Protein AF-A0A359BLK6-F1 (afdb_monomer)

Secondary structure (DSSP, 8-state):
---TT---EEEEEEEPP-SSEEEEEEEEEE-TTT--EEEEEEEEETTT--EEEEEEETHHHHHHHHHTGGGEEEEHHHHHHHT-SS-SS-PEEEEEEEEEETTTEEEEEEEEE-TTS-EEEEEEE-

Radius of gyration: 23.07 Å; Cα contacts (8 Å, |Δi|>4): 233; chains: 1; bounding box: 59×22×62 Å

Foldseek 3Di:
DPQLPDFDFPKKFAFAADPFWDRWIKGWGARPPPRWIKIWIWTATPPVRDIDIDIDTHPRNVVVVVVRVVRTPDMPVRCVVVVDPDDPDDQAWDDWDWDDDPDPDTKTWTWTADPRGDIDTDDIDD

Nearest PDB structures (foldseek):
  4koo-assembly2_C  TM=6.504E-01  e=2.047E+00  Arabidopsis thaliana
  6j4f-assembly1_F  TM=5.708E-01  e=2.526E+00  Arabidopsis thaliana
  7wzg-assembly1_A  TM=3.977E-01  e=7.623E+00  Streptomyces sp.

Solvent-accessible surface area (backbone atoms only — not comparable to full-atom values): 7301 Å² total; per-residue (Å²): 131,87,60,78,78,61,62,64,63,77,38,40,35,39,38,60,64,56,97,60,35,33,82,29,36,36,36,32,28,38,16,84,83,75,65,40,42,33,30,39,39,38,31,28,32,67,87,79,68,45,79,46,80,48,76,38,55,40,71,60,21,57,56,52,53,60,70,45,52,89,41,50,73,48,39,52,59,56,50,67,73,61,66,63,90,66,76,100,74,69,76,39,88,42,72,76,41,79,43,72,60,71,97,84,43,61,34,40,37,31,29,32,28,40,100,80,71,54,74,46,83,75,47,80,44,117

Mean predicted aligned error: 13.43 Å

Sequence (126 aa):
MRHCCTFDAFDIWYLKDNDSFCNRVLYIGFCPHCQKPVLELIQQNKDSHTYSFLKKIGLSANSYAKELIPEKIYARSDVFRRKFATKPFGWKYGINKEIKIGDNVSEIRQYASDFYGNKTLIKKVN

Structure (mmCIF, N/CA/C/O backbone):
data_AF-A0A359BLK6-F1
#
_entry.id   AF-A0A359BLK6-F1
#
loop_
_atom_site.group_PDB
_atom_site.id
_atom_site.type_symbol
_atom_site.label_atom_id
_atom_site.label_alt_id
_atom_site.label_comp_id
_atom_site.label_asym_id
_atom_site.label_entity_id
_atom_site.label_seq_id
_atom_site.pdbx_PDB_ins_code
_atom_site.Cartn_x
_atom_site.Cartn_y
_atom_site.Cartn_z
_atom_site.occupancy
_atom_site.B_iso_or_equiv
_atom_site.auth_seq_id
_atom_site.auth_comp_id
_atom_site.auth_asym_id
_atom_site.auth_atom_id
_atom_site.pdbx_PDB_model_num
ATOM 1 N N . MET A 1 1 ? -22.774 -6.961 17.493 1.00 49.75 1 MET A N 1
ATOM 2 C CA . MET A 1 1 ? -22.086 -8.173 16.987 1.00 49.75 1 MET A CA 1
ATOM 3 C C . MET A 1 1 ? -20.900 -7.761 16.130 1.00 49.75 1 MET A C 1
ATOM 5 O O . MET A 1 1 ? -21.053 -6.902 15.271 1.00 49.75 1 MET A O 1
ATOM 9 N N . ARG A 1 2 ? -19.714 -8.320 16.396 1.00 66.25 2 ARG A N 1
ATOM 10 C CA . ARG A 1 2 ? -18.450 -7.996 15.714 1.00 66.25 2 ARG A CA 1
ATOM 11 C C . ARG A 1 2 ? -18.361 -8.703 14.346 1.00 66.25 2 ARG A C 1
ATOM 13 O O . ARG A 1 2 ? -17.568 -9.613 14.176 1.00 66.25 2 ARG A O 1
ATOM 20 N N . HIS A 1 3 ? -19.201 -8.323 13.381 1.00 76.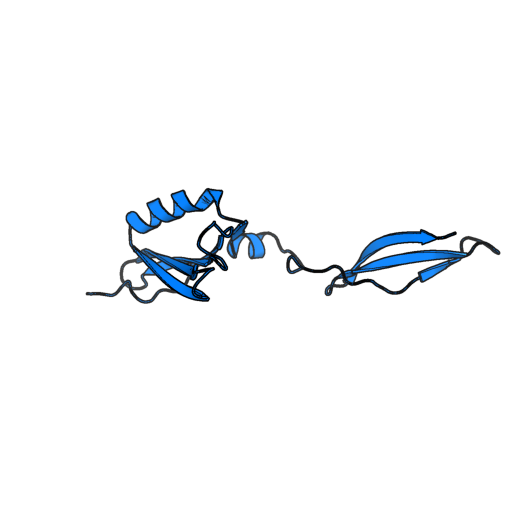25 3 HIS A N 1
ATOM 21 C CA . HIS A 1 3 ? -19.163 -8.912 12.028 1.00 76.25 3 HIS A CA 1
ATOM 22 C C . HIS A 1 3 ? -18.151 -8.216 11.092 1.00 76.25 3 HIS A C 1
ATOM 24 O O . HIS A 1 3 ? -17.767 -8.773 10.071 1.00 76.25 3 HIS A O 1
ATOM 30 N N . CYS A 1 4 ? -17.678 -7.009 11.428 1.00 78.81 4 CYS A N 1
ATOM 31 C CA . CYS A 1 4 ? -16.693 -6.254 10.633 1.00 78.81 4 CYS A CA 1
ATOM 32 C C . CYS A 1 4 ? -15.226 -6.633 10.928 1.00 78.81 4 CYS A C 1
ATOM 34 O O . CYS A 1 4 ? -14.338 -5.792 10.806 1.00 78.81 4 CYS A O 1
ATOM 36 N N . CYS A 1 5 ? -14.966 -7.856 11.391 1.00 75.50 5 CYS A N 1
ATOM 37 C CA . CYS A 1 5 ? -13.619 -8.291 11.774 1.00 75.50 5 CYS A CA 1
ATOM 38 C C . CYS A 1 5 ? -12.860 -8.937 10.616 1.00 75.50 5 CYS A C 1
ATOM 40 O O . CYS A 1 5 ? -11.652 -8.725 10.498 1.00 75.50 5 CYS A O 1
ATOM 42 N N . THR A 1 6 ? -13.589 -9.659 9.770 1.00 83.44 6 THR A N 1
ATOM 43 C CA . THR A 1 6 ? -13.081 -10.422 8.632 1.00 83.44 6 THR A CA 1
ATOM 44 C C . THR A 1 6 ? -13.684 -9.844 7.360 1.00 83.44 6 THR A C 1
ATOM 46 O O . THR A 1 6 ? -14.896 -9.625 7.288 1.00 83.44 6 THR A O 1
ATOM 49 N N . PHE A 1 7 ? -12.839 -9.548 6.380 1.00 89.00 7 PHE A N 1
ATOM 50 C CA . PHE A 1 7 ? -13.259 -9.020 5.090 1.00 89.00 7 PHE A CA 1
ATOM 51 C C . PHE A 1 7 ? -12.228 -9.385 4.026 1.00 89.00 7 PHE A C 1
ATOM 53 O O . PHE A 1 7 ? -11.036 -9.465 4.324 1.00 89.00 7 PHE A O 1
ATOM 60 N N . ASP A 1 8 ? -12.692 -9.553 2.792 1.00 88.06 8 ASP A N 1
ATOM 61 C CA . ASP A 1 8 ? -11.808 -9.654 1.640 1.00 88.06 8 ASP A CA 1
ATOM 62 C C . ASP A 1 8 ? -11.476 -8.251 1.135 1.00 88.06 8 ASP A C 1
ATOM 64 O O . ASP A 1 8 ? -12.355 -7.399 0.951 1.00 88.06 8 ASP A O 1
ATOM 68 N N . ALA A 1 9 ? -10.186 -7.994 0.930 1.00 88.56 9 ALA A N 1
ATOM 69 C CA . ALA A 1 9 ? -9.728 -6.717 0.410 1.00 88.56 9 ALA A CA 1
ATOM 70 C C . ALA A 1 9 ? -10.085 -6.599 -1.079 1.00 88.56 9 ALA A C 1
ATOM 72 O O . ALA A 1 9 ? -9.561 -7.329 -1.922 1.00 88.56 9 ALA A O 1
ATOM 73 N N . PHE A 1 10 ? -10.952 -5.640 -1.391 1.00 89.69 10 PHE A N 1
ATOM 74 C CA . PHE A 1 10 ? -11.262 -5.215 -2.753 1.00 89.69 10 PHE A CA 1
ATOM 75 C C . PHE A 1 10 ? -10.054 -4.534 -3.414 1.00 89.69 10 PHE A C 1
ATOM 77 O O . PHE A 1 10 ? -9.785 -4.758 -4.593 1.00 89.69 10 PHE A O 1
ATOM 84 N N . ASP A 1 11 ? -9.310 -3.724 -2.658 1.00 93.06 11 ASP A N 1
ATOM 85 C CA . ASP A 1 11 ? -8.091 -3.074 -3.133 1.00 93.06 11 ASP A CA 1
ATOM 86 C C . ASP A 1 11 ? -7.032 -3.022 -2.027 1.00 93.06 11 ASP A C 1
ATOM 88 O O . ASP A 1 11 ? -7.337 -3.091 -0.834 1.00 93.06 11 ASP A O 1
ATOM 92 N N . ILE A 1 12 ? -5.770 -2.924 -2.439 1.00 94.69 12 ILE A N 1
ATOM 93 C CA . ILE A 1 12 ? -4.616 -2.878 -1.539 1.00 94.69 12 ILE A CA 1
ATOM 94 C C . ILE A 1 12 ? -3.735 -1.719 -1.971 1.00 94.69 12 ILE A C 1
ATOM 96 O O . ILE A 1 12 ? -3.304 -1.674 -3.123 1.00 94.69 12 ILE A O 1
ATOM 100 N N . TRP A 1 13 ? -3.467 -0.780 -1.071 1.00 95.50 13 TRP A N 1
ATOM 101 C CA . TRP A 1 13 ? -2.584 0.351 -1.332 1.00 95.50 13 TRP A CA 1
ATOM 102 C C . TRP A 1 13 ? -1.252 0.157 -0.626 1.00 95.50 13 TRP A C 1
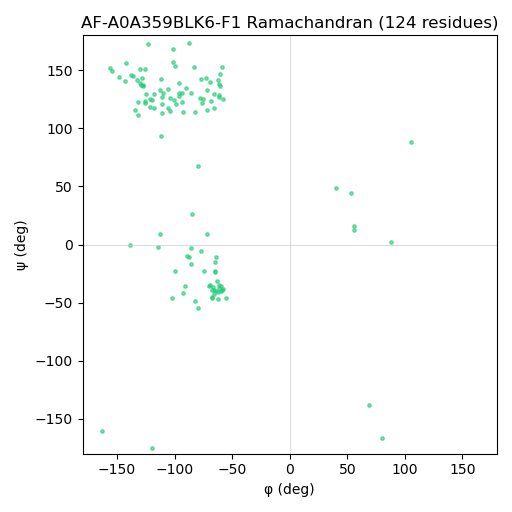ATOM 104 O O . TRP A 1 13 ? -1.199 -0.170 0.558 1.00 95.50 13 TRP A O 1
ATOM 114 N N . TYR A 1 14 ? -0.178 0.414 -1.359 1.00 93.31 14 TYR A N 1
ATOM 115 C CA . TYR A 1 14 ? 1.170 0.474 -0.821 1.00 93.31 14 TYR A CA 1
ATOM 116 C C . TYR A 1 14 ? 1.522 1.939 -0.597 1.00 93.31 14 TYR A C 1
ATOM 118 O O . TYR A 1 14 ? 1.462 2.752 -1.529 1.00 93.31 14 TYR A O 1
ATOM 126 N N . LEU A 1 15 ? 1.824 2.277 0.651 1.00 95.19 15 LEU A N 1
ATOM 127 C CA . LEU A 1 15 ? 2.047 3.648 1.093 1.00 95.19 15 LEU A CA 1
ATOM 128 C C . LEU A 1 15 ? 3.544 3.933 1.233 1.00 95.19 15 LEU A C 1
ATOM 130 O O . LEU A 1 15 ? 4.351 3.021 1.409 1.00 95.19 15 LEU A O 1
ATOM 134 N N . LYS A 1 16 ? 3.907 5.214 1.163 1.00 92.38 16 LYS A N 1
ATOM 135 C CA . LYS A 1 16 ? 5.259 5.688 1.473 1.00 92.38 16 LYS A CA 1
ATOM 136 C C . LYS A 1 16 ? 5.595 5.405 2.929 1.00 92.38 16 LYS A C 1
ATOM 138 O O . LYS A 1 16 ? 4.755 5.588 3.811 1.00 92.38 16 LYS A O 1
ATOM 143 N N . ASP A 1 17 ? 6.837 5.016 3.176 1.00 93.25 17 ASP A N 1
ATOM 144 C CA . ASP A 1 17 ? 7.382 4.981 4.527 1.00 93.25 17 ASP A CA 1
ATOM 145 C C . ASP A 1 17 ? 7.356 6.391 5.130 1.00 93.25 17 ASP A C 1
ATOM 147 O O . ASP A 1 17 ? 7.509 7.387 4.421 1.00 93.25 17 ASP A O 1
ATOM 151 N N . ASN A 1 18 ? 7.157 6.470 6.441 1.00 93.00 18 ASN A N 1
ATOM 152 C CA . ASN A 1 18 ? 7.242 7.717 7.199 1.00 93.00 18 ASN A CA 1
ATOM 153 C C . ASN A 1 18 ? 8.337 7.596 8.265 1.00 93.00 18 ASN A C 1
ATOM 155 O O . ASN A 1 18 ? 9.053 6.594 8.304 1.00 93.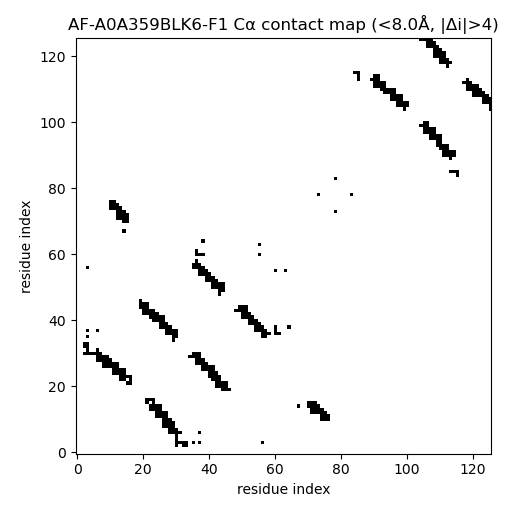00 18 ASN A O 1
ATOM 159 N N . ASP A 1 19 ? 8.496 8.603 9.117 1.00 9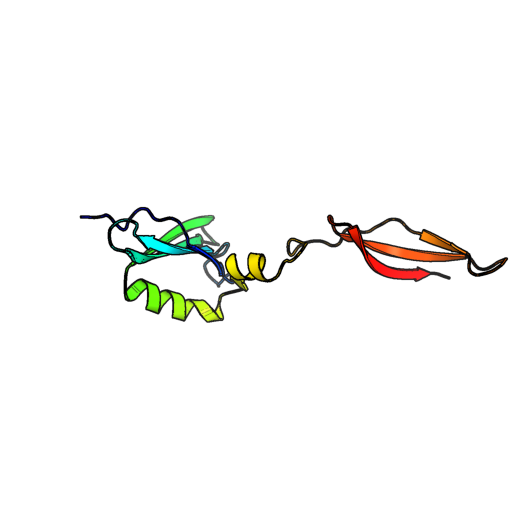3.31 19 ASP A N 1
ATOM 160 C CA . ASP A 1 19 ? 9.601 8.637 10.080 1.00 93.31 19 ASP A CA 1
ATOM 161 C C . ASP A 1 19 ? 9.594 7.437 11.037 1.00 93.31 19 ASP A C 1
ATOM 163 O O . ASP A 1 19 ? 10.649 6.886 11.332 1.00 93.31 19 ASP A O 1
ATOM 167 N N . SER A 1 20 ? 8.414 6.959 11.442 1.00 93.81 20 SER A N 1
ATOM 168 C CA . SER A 1 20 ? 8.272 5.890 12.442 1.00 93.81 20 SER A CA 1
ATOM 169 C C . SER A 1 20 ? 8.008 4.499 11.854 1.00 93.81 20 SER A C 1
ATOM 171 O O . SER A 1 20 ? 8.251 3.489 12.517 1.00 93.81 20 SER A O 1
ATOM 173 N N . PHE A 1 21 ? 7.488 4.420 10.627 1.00 95.75 21 PHE A N 1
ATOM 174 C CA . PHE A 1 21 ? 6.955 3.188 10.054 1.00 95.75 21 PHE A CA 1
ATOM 175 C C . PHE A 1 21 ? 7.453 2.919 8.633 1.00 95.75 21 PHE A C 1
ATOM 177 O O . PHE A 1 21 ? 7.550 3.821 7.797 1.00 95.75 21 PHE A O 1
ATOM 184 N N . CYS A 1 22 ? 7.706 1.642 8.351 1.00 92.75 22 CYS A N 1
ATOM 185 C CA . CYS A 1 22 ? 7.997 1.101 7.029 1.00 92.75 22 CYS A CA 1
ATOM 186 C C . CYS A 1 22 ? 7.018 -0.015 6.638 1.00 92.75 22 CYS A C 1
ATOM 188 O O . CYS A 1 22 ? 6.182 -0.442 7.443 1.00 92.75 22 CYS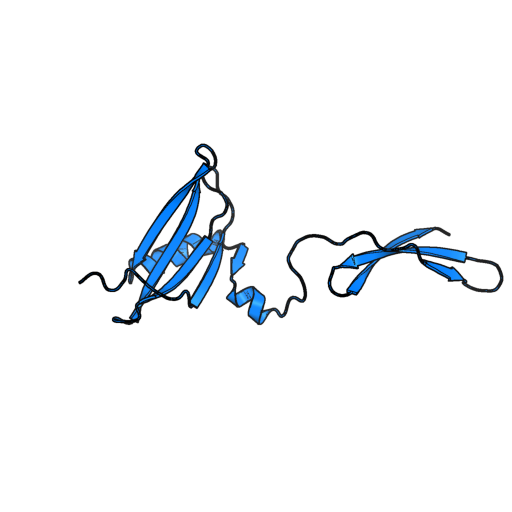 A O 1
ATOM 190 N N . ASN A 1 23 ? 7.104 -0.479 5.385 1.00 90.94 23 ASN A N 1
ATOM 191 C CA . ASN A 1 23 ? 6.291 -1.586 4.859 1.00 90.94 23 ASN A CA 1
ATOM 192 C C . ASN A 1 23 ? 4.784 -1.358 5.073 1.00 90.94 23 ASN A C 1
ATOM 194 O O . ASN A 1 23 ? 4.050 -2.240 5.520 1.00 90.94 23 ASN A O 1
ATOM 198 N N . ARG A 1 24 ? 4.333 -0.133 4.791 1.00 95.75 24 ARG A N 1
ATOM 199 C CA . ARG A 1 24 ? 2.976 0.334 5.084 1.00 95.75 24 ARG A CA 1
ATOM 200 C C . ARG A 1 24 ? 2.005 -0.123 3.995 1.00 95.75 24 ARG A C 1
ATOM 202 O O . ARG A 1 24 ? 2.090 0.317 2.847 1.00 95.75 24 ARG A O 1
ATOM 209 N N . VAL A 1 25 ? 1.069 -0.996 4.361 1.00 96.06 25 VAL A N 1
ATOM 210 C CA . VAL A 1 25 ? 0.083 -1.594 3.451 1.00 96.06 25 VAL A CA 1
ATOM 211 C C . VAL A 1 25 ? -1.325 -1.371 3.984 1.00 96.06 25 VAL A C 1
ATOM 213 O O . VAL A 1 25 ? -1.653 -1.767 5.101 1.00 96.06 25 VAL A O 1
ATOM 216 N N . LEU A 1 26 ? -2.170 -0.753 3.165 1.00 96.50 26 LEU A N 1
ATOM 217 C CA . LEU A 1 26 ? -3.565 -0.476 3.476 1.00 96.50 26 LEU A CA 1
ATOM 218 C C . LEU A 1 26 ? -4.478 -1.420 2.693 1.00 96.50 26 LEU A C 1
ATOM 220 O O . LEU A 1 26 ? -4.529 -1.370 1.466 1.00 96.50 26 LEU A O 1
ATOM 224 N N . TYR A 1 27 ? -5.236 -2.241 3.405 1.00 95.81 27 TYR A N 1
ATOM 225 C CA . TYR A 1 27 ? -6.269 -3.109 2.854 1.00 95.81 27 TYR A CA 1
ATOM 226 C C . TYR A 1 27 ? -7.611 -2.393 2.915 1.00 95.81 27 TYR A C 1
ATOM 228 O O . TYR A 1 27 ? -7.988 -1.880 3.968 1.00 95.81 27 TYR A O 1
ATOM 236 N N . ILE A 1 28 ? -8.338 -2.368 1.801 1.00 94.81 28 ILE A N 1
ATOM 237 C CA . ILE A 1 28 ? -9.644 -1.718 1.686 1.00 94.81 28 ILE A CA 1
ATOM 238 C C . ILE A 1 28 ? -10.643 -2.750 1.183 1.00 94.81 28 ILE A C 1
ATOM 240 O O . ILE A 1 28 ? -10.410 -3.404 0.169 1.00 94.81 28 ILE A O 1
A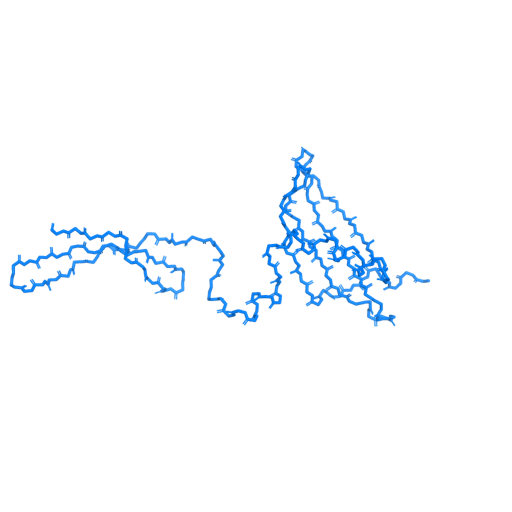TOM 244 N N . GLY A 1 29 ? -11.777 -2.880 1.858 1.00 94.06 29 GLY A N 1
ATOM 245 C CA . GLY A 1 29 ? -12.850 -3.764 1.427 1.00 94.06 29 GLY A CA 1
ATOM 246 C C . GLY A 1 29 ? -14.171 -3.453 2.107 1.00 94.06 29 GLY A C 1
ATOM 247 O O . GLY A 1 29 ? -14.386 -2.360 2.635 1.00 94.06 29 GLY A O 1
ATOM 248 N N . PHE A 1 30 ? -15.067 -4.430 2.083 1.00 92.75 30 PHE A N 1
ATOM 249 C CA . PHE A 1 30 ? -16.407 -4.309 2.642 1.00 92.75 30 PHE A CA 1
ATOM 250 C C . PHE A 1 30 ? -16.682 -5.478 3.574 1.00 92.75 30 PHE A C 1
ATOM 252 O O . PHE A 1 30 ? -16.261 -6.606 3.326 1.00 92.75 30 PHE A O 1
ATOM 259 N N . CYS A 1 31 ? -17.398 -5.215 4.663 1.00 91.56 31 CYS A N 1
ATOM 260 C CA . CYS A 1 31 ? -17.843 -6.290 5.536 1.00 91.56 31 CYS A CA 1
ATOM 261 C C . CYS A 1 31 ? -18.857 -7.178 4.789 1.00 91.56 31 CYS A C 1
ATOM 263 O O . CYS A 1 31 ? -19.863 -6.646 4.310 1.00 91.56 31 CYS A O 1
ATOM 265 N N . PRO A 1 32 ? -18.681 -8.511 4.768 1.00 88.88 32 PRO A N 1
ATOM 266 C CA . PRO A 1 32 ? -19.564 -9.413 4.023 1.00 88.88 32 PRO A CA 1
ATOM 267 C C . PRO A 1 32 ? -21.006 -9.427 4.552 1.00 88.88 32 PRO A C 1
ATOM 269 O O . PRO A 1 32 ? -21.933 -9.738 3.812 1.00 88.88 32 PRO A O 1
ATOM 272 N N . HIS A 1 33 ? -21.214 -9.059 5.821 1.00 89.25 33 HIS A N 1
ATOM 273 C CA . HIS A 1 33 ? -22.530 -9.106 6.464 1.00 89.25 33 HIS A CA 1
ATOM 274 C C . HIS A 1 33 ? -23.316 -7.796 6.363 1.00 89.25 33 HIS A C 1
ATOM 276 O O . HIS A 1 33 ? -24.521 -7.820 6.151 1.00 89.25 33 HIS A O 1
ATOM 282 N N . CYS A 1 34 ? -22.660 -6.648 6.554 1.00 90.12 34 CYS A N 1
ATOM 283 C CA . CYS A 1 34 ? -23.344 -5.350 6.615 1.00 90.12 34 CYS A CA 1
ATOM 284 C C . CYS A 1 34 ? -22.986 -4.403 5.468 1.00 90.12 34 CYS A C 1
ATOM 286 O O . CYS A 1 34 ? -23.477 -3.276 5.455 1.00 90.12 34 CYS A O 1
ATOM 288 N N . GLN A 1 35 ? -22.078 -4.813 4.576 1.00 88.75 35 GLN A N 1
ATOM 289 C CA . GLN A 1 35 ? -21.601 -4.036 3.428 1.00 88.75 35 GLN A CA 1
ATOM 290 C C . GLN A 1 35 ? -21.015 -2.659 3.782 1.00 88.75 35 GLN A C 1
ATOM 292 O O . GLN A 1 35 ? -20.821 -1.804 2.922 1.00 88.75 35 GLN A 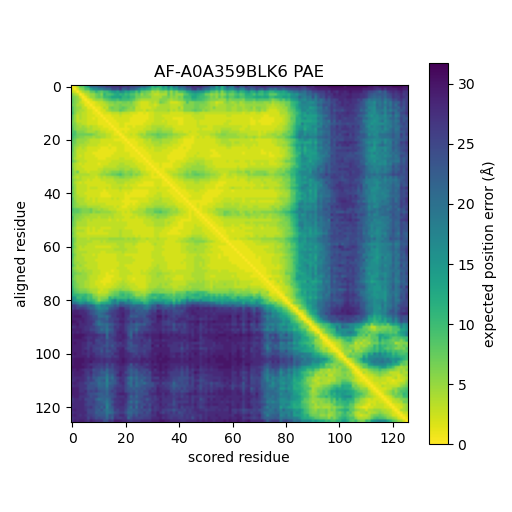O 1
ATOM 297 N N . LYS A 1 36 ? -20.685 -2.423 5.059 1.00 91.50 36 LYS A N 1
ATOM 298 C CA . LYS A 1 36 ? -19.980 -1.206 5.469 1.00 91.50 36 LYS A CA 1
ATOM 299 C C . LYS A 1 36 ? -18.527 -1.283 5.000 1.00 91.50 36 LYS A C 1
ATOM 301 O O . LYS A 1 36 ? -17.936 -2.363 5.088 1.00 91.50 36 LYS A O 1
ATOM 306 N N . PRO A 1 37 ? -17.935 -0.156 4.572 1.00 92.44 37 PRO A N 1
ATOM 307 C CA . PRO A 1 37 ? -16.523 -0.110 4.226 1.00 92.44 37 PRO A CA 1
ATOM 308 C C . PRO A 1 37 ? -15.675 -0.445 5.454 1.00 92.44 37 PRO A C 1
ATOM 310 O O . PRO A 1 37 ? -15.968 -0.001 6.570 1.00 92.44 37 PRO A O 1
ATOM 313 N N . VAL A 1 38 ? -14.634 -1.238 5.243 1.00 94.44 38 VAL A N 1
ATOM 314 C CA . VAL A 1 38 ? -13.646 -1.623 6.249 1.00 94.44 38 VAL A CA 1
ATOM 315 C C . VAL A 1 38 ? -12.268 -1.353 5.666 1.00 94.44 38 VAL A C 1
ATOM 317 O O . VAL A 1 38 ? -12.015 -1.652 4.499 1.00 94.44 38 VAL A O 1
ATOM 320 N N . LEU A 1 39 ? -11.382 -0.791 6.484 1.00 94.69 39 LEU A N 1
ATOM 321 C CA . LEU A 1 39 ? -9.964 -0.720 6.163 1.00 94.69 39 LEU A CA 1
ATOM 322 C C . LEU A 1 39 ? -9.127 -1.315 7.281 1.00 94.69 39 LEU A C 1
ATOM 324 O O . LEU A 1 39 ? -9.482 -1.223 8.461 1.00 94.69 39 LEU A O 1
ATOM 328 N N . GLU A 1 40 ? -7.982 -1.850 6.893 1.00 96.06 40 GLU A N 1
ATOM 329 C CA . GLU A 1 40 ? -6.943 -2.310 7.799 1.00 96.06 40 GLU A CA 1
ATOM 330 C C . GLU A 1 40 ? -5.585 -1.813 7.303 1.00 96.06 40 GLU A C 1
ATOM 332 O O . GLU A 1 40 ? -5.153 -2.155 6.206 1.00 96.06 40 GLU A O 1
ATOM 337 N N . LEU A 1 41 ? -4.931 -0.966 8.094 1.00 96.31 41 LEU A N 1
ATOM 338 C CA . LEU A 1 41 ? -3.560 -0.529 7.864 1.00 96.31 41 LEU A CA 1
ATOM 339 C C . LEU A 1 41 ? -2.627 -1.444 8.650 1.00 96.31 41 LEU A C 1
ATOM 341 O O . LEU A 1 41 ? -2.733 -1.538 9.874 1.00 96.31 41 LEU A O 1
ATOM 345 N N . ILE A 1 42 ? -1.705 -2.080 7.939 1.00 96.12 42 ILE A N 1
ATOM 346 C CA . ILE A 1 42 ? -0.617 -2.870 8.504 1.00 96.12 42 ILE A CA 1
ATOM 347 C C . ILE A 1 42 ? 0.675 -2.113 8.238 1.00 96.12 42 ILE A C 1
ATOM 349 O O . ILE A 1 42 ? 0.954 -1.731 7.102 1.00 96.12 42 ILE A O 1
ATOM 353 N N . GLN A 1 43 ? 1.457 -1.874 9.282 1.00 95.81 43 GLN A N 1
ATOM 354 C CA . GLN A 1 43 ? 2.721 -1.157 9.163 1.00 95.81 43 GLN A CA 1
ATOM 355 C C . GLN A 1 43 ? 3.731 -1.651 10.190 1.00 95.81 43 GLN A C 1
ATOM 357 O O . GLN A 1 43 ? 3.367 -1.971 11.323 1.00 95.81 43 GLN A O 1
ATOM 362 N N . GLN A 1 44 ? 4.998 -1.694 9.798 1.00 96.12 44 GLN A N 1
ATOM 363 C CA . GLN A 1 44 ? 6.090 -2.129 10.655 1.00 96.12 44 GLN A CA 1
ATOM 364 C C . GLN A 1 44 ? 6.765 -0.913 11.284 1.00 96.12 44 GLN A C 1
ATOM 366 O O . GLN A 1 44 ? 7.098 0.041 10.590 1.00 96.12 44 GLN A O 1
ATOM 371 N N . ASN A 1 45 ? 6.960 -0.927 12.596 1.00 96.00 45 ASN A N 1
ATOM 372 C CA . ASN A 1 45 ? 7.731 0.091 13.294 1.00 96.00 45 ASN A CA 1
ATOM 373 C C . ASN A 1 45 ? 9.224 -0.080 12.961 1.00 96.00 45 ASN A C 1
ATOM 375 O O . ASN A 1 45 ? 9.737 -1.200 13.000 1.00 96.00 45 ASN A O 1
ATOM 379 N N . LYS A 1 46 ? 9.910 1.014 12.622 1.00 93.50 46 LYS A N 1
ATOM 380 C CA . LYS A 1 46 ? 11.315 0.970 12.191 1.00 93.50 46 LYS A CA 1
ATOM 381 C C . LYS A 1 46 ? 12.283 0.611 13.318 1.00 93.50 46 LYS A C 1
ATOM 383 O O . LYS A 1 46 ? 13.242 -0.103 13.057 1.00 93.50 46 LYS A O 1
ATOM 388 N N . ASP A 1 47 ? 12.005 1.052 14.543 1.00 93.50 47 ASP A N 1
ATOM 389 C CA . ASP A 1 47 ? 12.907 0.880 15.686 1.00 93.50 47 ASP A CA 1
ATOM 390 C C . ASP A 1 47 ? 12.761 -0.507 16.316 1.00 93.50 47 ASP A C 1
ATOM 392 O O . ASP A 1 47 ? 13.729 -1.221 16.554 1.00 93.50 47 ASP A O 1
ATOM 396 N N . SER A 1 48 ? 11.517 -0.906 16.581 1.00 93.00 48 SER A N 1
ATOM 397 C CA . SER A 1 48 ? 11.208 -2.171 17.260 1.00 93.00 48 SER A CA 1
ATOM 398 C C . SER A 1 48 ? 11.038 -3.352 16.307 1.00 93.00 48 SER A C 1
ATOM 400 O O . SER A 1 48 ? 10.888 -4.482 16.765 1.00 93.00 48 SER A O 1
ATOM 402 N N . HIS A 1 49 ? 10.984 -3.108 14.993 1.00 90.38 49 HIS A N 1
ATOM 403 C CA . HIS A 1 49 ? 10.658 -4.101 13.964 1.00 90.38 49 HIS A CA 1
ATOM 404 C C . HIS A 1 49 ? 9.307 -4.818 14.152 1.00 90.38 49 HIS A C 1
ATOM 406 O O . HIS A 1 49 ? 9.024 -5.789 13.446 1.00 90.38 49 HIS A O 1
ATOM 412 N N . THR A 1 50 ? 8.447 -4.332 15.052 1.00 95.19 50 THR A N 1
ATOM 413 C CA . THR A 1 50 ? 7.127 -4.909 15.335 1.00 95.19 50 THR A CA 1
ATOM 414 C C . THR A 1 50 ? 6.066 -4.427 14.350 1.00 95.19 50 THR A C 1
ATOM 416 O O . THR A 1 50 ? 6.150 -3.325 13.807 1.00 95.19 50 THR A O 1
ATOM 419 N N . TYR A 1 51 ? 5.037 -5.245 14.125 1.00 94.62 51 TYR A N 1
ATOM 420 C CA . TYR A 1 51 ? 3.891 -4.870 13.298 1.00 94.62 51 TYR A CA 1
ATOM 421 C C . TYR A 1 51 ? 2.793 -4.222 14.136 1.00 94.62 51 TYR A C 1
ATOM 423 O O . TYR A 1 51 ? 2.397 -4.737 15.180 1.00 94.62 51 TYR A O 1
ATOM 431 N N . SER A 1 52 ? 2.261 -3.116 13.627 1.00 94.19 52 SER A N 1
ATOM 432 C CA . SER A 1 52 ? 1.069 -2.457 14.147 1.00 94.19 52 SER A CA 1
ATOM 433 C C . SER A 1 52 ? -0.084 -2.586 13.156 1.00 94.19 52 SER A C 1
ATOM 435 O O . SER A 1 52 ? 0.108 -2.532 11.937 1.00 94.19 52 SER A O 1
ATOM 437 N N . PHE A 1 53 ? -1.282 -2.770 13.707 1.00 94.25 53 PHE A N 1
ATOM 438 C CA . PHE A 1 53 ? -2.510 -3.025 12.964 1.00 94.25 53 PHE A CA 1
ATOM 439 C C . PHE A 1 53 ? -3.556 -1.993 13.377 1.00 94.25 53 PHE A C 1
ATOM 441 O O . PHE A 1 53 ? -3.905 -1.889 14.554 1.00 94.25 53 PHE A O 1
ATOM 448 N N . LEU A 1 54 ? -4.068 -1.231 12.415 1.00 94.00 54 LEU A N 1
ATOM 449 C CA . LEU A 1 54 ? -5.117 -0.242 12.640 1.00 94.00 54 LEU A CA 1
ATOM 450 C C . LEU A 1 54 ? -6.327 -0.571 11.769 1.00 94.00 54 LEU A C 1
ATOM 452 O O . LEU A 1 54 ? -6.252 -0.518 10.545 1.00 94.00 54 LEU A O 1
ATOM 456 N N . LYS A 1 55 ? -7.465 -0.849 12.405 1.00 93.12 55 LYS A N 1
ATOM 457 C CA . LYS A 1 55 ? -8.728 -1.170 11.731 1.00 93.12 55 LYS A CA 1
ATOM 458 C C . LYS A 1 55 ? -9.739 -0.037 11.908 1.00 93.12 55 LYS A C 1
ATOM 460 O O . LYS A 1 55 ? -9.969 0.421 13.029 1.00 93.12 55 LYS A O 1
ATOM 465 N N . LYS A 1 56 ? -10.361 0.412 10.814 1.00 93.81 56 LYS A N 1
ATOM 466 C CA . LYS A 1 56 ? -11.451 1.411 10.817 1.00 93.81 56 LYS A CA 1
ATOM 467 C C . LYS A 1 56 ? -12.632 0.903 9.995 1.00 93.81 56 LYS A C 1
ATOM 469 O O . LYS A 1 56 ? -12.463 0.118 9.066 1.00 93.81 56 LYS A O 1
ATOM 474 N N . ILE A 1 57 ? -13.841 1.337 10.353 1.00 92.50 57 ILE A N 1
ATOM 475 C CA . ILE A 1 57 ? -15.100 0.845 9.771 1.00 92.50 57 ILE A CA 1
ATOM 476 C C . ILE A 1 57 ? -16.033 2.030 9.476 1.00 92.50 57 ILE A C 1
ATOM 478 O O . ILE A 1 57 ?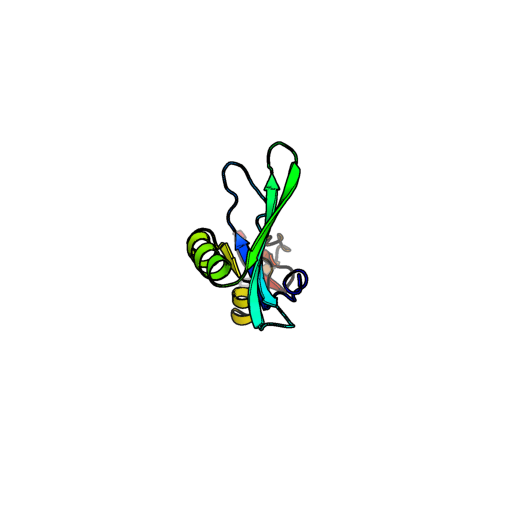 -16.088 3.006 10.230 1.00 92.50 57 ILE A O 1
ATOM 482 N N . GLY A 1 58 ? -16.812 1.937 8.399 1.00 91.00 58 GLY A N 1
ATOM 483 C CA . GLY A 1 58 ? -17.860 2.898 8.061 1.00 91.00 58 GLY A CA 1
ATOM 484 C C . GLY A 1 58 ? -17.299 4.257 7.644 1.00 91.00 58 GLY A C 1
ATOM 485 O O . GLY A 1 58 ? -16.306 4.339 6.928 1.00 91.00 58 GLY A O 1
ATOM 486 N N . LEU A 1 59 ? -17.922 5.340 8.115 1.00 90.50 59 LEU A N 1
ATOM 487 C CA . LEU A 1 59 ? -17.502 6.709 7.783 1.00 90.50 59 LEU A CA 1
ATOM 488 C C . LEU A 1 59 ? -16.045 6.986 8.178 1.00 90.50 59 LEU A C 1
ATOM 490 O O . LEU A 1 59 ? -15.315 7.607 7.412 1.00 90.50 59 LEU A O 1
ATOM 494 N N . SER A 1 60 ? -15.605 6.451 9.323 1.00 92.12 60 SER A N 1
ATOM 495 C CA . SER A 1 60 ? -14.215 6.588 9.774 1.00 92.12 60 SER A CA 1
ATOM 496 C C . SER A 1 60 ? -13.218 5.930 8.820 1.00 92.12 60 SER A C 1
ATOM 498 O O . SER A 1 60 ? -12.107 6.427 8.666 1.00 92.12 60 SER A O 1
ATOM 500 N N . ALA A 1 61 ? -13.624 4.847 8.146 1.00 91.81 61 ALA A N 1
ATOM 501 C CA . ALA A 1 61 ? -12.788 4.199 7.150 1.00 91.81 61 ALA A CA 1
ATOM 502 C C . ALA A 1 61 ? -12.603 5.102 5.921 1.00 91.81 61 ALA A C 1
ATOM 504 O O . ALA A 1 61 ? -11.487 5.319 5.461 1.00 91.81 61 ALA A O 1
ATOM 505 N N . ASN A 1 62 ? -13.692 5.695 5.431 1.00 91.31 62 ASN A N 1
ATOM 506 C CA . ASN A 1 62 ? -13.646 6.563 4.256 1.00 91.31 62 ASN A CA 1
ATOM 507 C C . ASN A 1 62 ? -12.836 7.842 4.501 1.00 91.31 62 ASN A C 1
ATOM 509 O O . ASN A 1 62 ? -12.067 8.242 3.630 1.00 91.31 62 ASN A O 1
ATOM 513 N N . SER A 1 63 ? -12.999 8.482 5.662 1.00 93.75 63 SER A N 1
ATOM 514 C CA . SER A 1 63 ? -12.219 9.677 6.008 1.00 93.75 63 SER A CA 1
ATOM 515 C C . SER A 1 63 ? -10.728 9.359 6.093 1.00 93.75 63 SER A C 1
ATOM 517 O O . SER A 1 63 ? -9.926 10.027 5.449 1.00 93.75 63 SER A O 1
ATOM 519 N N . TYR A 1 64 ? -10.369 8.272 6.779 1.00 95.19 64 TYR A N 1
ATOM 520 C CA . TYR A 1 64 ? -8.972 7.879 6.941 1.00 95.19 64 TYR A CA 1
ATOM 521 C C . TYR A 1 64 ? -8.318 7.453 5.618 1.00 95.19 64 TYR A C 1
ATOM 523 O O . TYR A 1 64 ? -7.170 7.788 5.343 1.00 95.19 64 TYR A O 1
ATOM 531 N N . ALA A 1 65 ? -9.060 6.776 4.737 1.00 93.31 65 ALA A N 1
ATOM 532 C CA . ALA A 1 65 ? -8.565 6.459 3.401 1.00 93.31 65 ALA A CA 1
ATOM 533 C C . ALA A 1 65 ? -8.244 7.726 2.588 1.00 93.31 65 ALA A C 1
ATOM 535 O O . ALA A 1 65 ? -7.251 7.736 1.866 1.00 93.31 65 ALA A O 1
ATOM 536 N N . LYS A 1 66 ? -9.042 8.799 2.720 1.00 94.06 66 LYS A N 1
ATOM 537 C CA . LYS A 1 66 ? -8.780 10.082 2.043 1.00 94.06 66 LYS A CA 1
ATOM 538 C C . LYS A 1 66 ? -7.510 10.760 2.549 1.00 94.06 66 LYS A C 1
ATOM 540 O O . LYS A 1 66 ? -6.765 11.301 1.738 1.00 94.06 66 LYS A O 1
ATOM 545 N N . GLU A 1 67 ? -7.254 10.696 3.853 1.00 95.25 67 GLU A N 1
ATOM 546 C CA . GLU A 1 67 ? -6.034 11.234 4.469 1.00 95.25 67 GLU A CA 1
ATOM 547 C C . GLU A 1 67 ? -4.770 10.554 3.925 1.00 95.25 67 GLU A C 1
ATOM 549 O O . GLU A 1 67 ? -3.761 11.217 3.716 1.00 95.25 67 GLU A O 1
ATOM 554 N N . LEU A 1 68 ? -4.843 9.256 3.613 1.00 94.44 68 LEU A N 1
ATOM 555 C CA . LEU A 1 68 ? -3.708 8.471 3.115 1.00 94.44 68 LEU A CA 1
ATOM 556 C C . LEU A 1 68 ? -3.498 8.551 1.591 1.00 94.44 68 LEU A C 1
ATOM 558 O O . LEU A 1 68 ? -2.524 7.997 1.078 1.00 94.44 68 LEU A O 1
ATOM 562 N N . ILE A 1 69 ? -4.367 9.245 0.843 1.00 93.81 69 ILE A N 1
ATOM 563 C CA . ILE A 1 69 ? -4.227 9.404 -0.619 1.00 93.81 69 ILE A CA 1
ATOM 564 C C . ILE A 1 69 ? -2.866 10.004 -1.026 1.00 93.81 69 ILE A C 1
ATOM 566 O O . ILE A 1 69 ? -2.248 9.447 -1.935 1.00 93.81 69 ILE A O 1
ATOM 570 N N . PRO A 1 70 ? -2.353 11.083 -0.395 1.00 93.62 70 PRO A N 1
ATOM 571 C CA . PRO A 1 70 ? -1.063 11.682 -0.766 1.00 93.62 70 PRO A CA 1
ATOM 572 C C . PRO A 1 70 ? 0.139 10.754 -0.522 1.00 93.62 70 PRO A C 1
ATOM 574 O O . PRO A 1 70 ? 1.199 10.902 -1.139 1.00 93.62 70 PRO A O 1
ATOM 577 N N . GLU A 1 71 ? -0.024 9.786 0.380 1.00 92.69 71 GLU A N 1
ATOM 578 C CA . GLU A 1 71 ? 0.993 8.800 0.739 1.00 92.69 71 GLU A CA 1
ATOM 579 C C . GLU A 1 71 ? 0.953 7.562 -0.165 1.00 92.69 71 GLU A C 1
ATOM 581 O O . GLU A 1 71 ? 1.883 6.755 -0.136 1.00 92.69 71 GLU A O 1
ATOM 586 N N . LYS A 1 72 ? -0.090 7.406 -0.991 1.00 93.31 72 LYS A N 1
ATOM 587 C CA . LYS A 1 72 ? -0.246 6.267 -1.897 1.00 93.31 72 LYS A CA 1
ATOM 588 C C . LYS A 1 72 ? 0.847 6.274 -2.967 1.00 93.31 72 LYS A C 1
ATOM 590 O O . LYS A 1 72 ? 0.899 7.169 -3.807 1.00 93.31 72 LYS A O 1
ATOM 595 N N . ILE A 1 73 ? 1.681 5.233 -2.982 1.00 90.00 73 ILE A N 1
ATOM 596 C CA . ILE A 1 73 ? 2.633 4.985 -4.072 1.00 90.00 73 ILE A CA 1
ATOM 597 C C . ILE A 1 73 ? 1.890 4.331 -5.237 1.00 90.00 73 ILE A C 1
ATOM 599 O O . ILE A 1 73 ? 1.922 4.821 -6.363 1.00 90.00 73 ILE A O 1
ATOM 603 N N . TYR A 1 74 ? 1.203 3.221 -4.960 1.00 87.25 74 TYR A N 1
ATOM 604 C CA . TYR A 1 74 ? 0.388 2.513 -5.941 1.00 87.25 74 TYR A CA 1
ATOM 605 C C . TYR A 1 74 ? -0.706 1.689 -5.263 1.00 87.25 74 TYR A C 1
ATOM 607 O O . TYR A 1 74 ? -0.548 1.234 -4.128 1.00 87.25 74 TYR A O 1
ATOM 615 N N . ALA A 1 75 ? -1.811 1.478 -5.975 1.00 90.12 75 ALA A N 1
ATOM 616 C CA . ALA A 1 75 ? -2.816 0.490 -5.612 1.00 90.12 75 ALA A CA 1
ATOM 617 C C . ALA A 1 75 ? -2.648 -0.797 -6.427 1.00 90.12 75 ALA A C 1
ATOM 619 O O . ALA A 1 75 ? -2.178 -0.782 -7.567 1.00 90.12 75 ALA A O 1
ATOM 620 N N . ARG A 1 76 ? -3.092 -1.924 -5.879 1.00 86.38 76 ARG A N 1
ATOM 621 C CA . ARG A 1 76 ? -3.169 -3.194 -6.604 1.00 86.38 76 ARG A CA 1
ATOM 622 C C . ARG A 1 76 ? -4.089 -3.065 -7.820 1.00 86.38 76 ARG A C 1
ATOM 624 O O . ARG A 1 76 ? -3.749 -3.559 -8.895 1.00 86.38 76 ARG A O 1
ATOM 631 N N . SER A 1 77 ? -5.203 -2.348 -7.678 1.00 84.94 77 SER A N 1
ATOM 632 C CA . SER A 1 77 ? -6.096 -1.996 -8.786 1.00 84.94 77 SER A CA 1
ATOM 633 C C . SER A 1 77 ? -5.392 -1.186 -9.889 1.00 84.94 77 SER A C 1
ATOM 635 O O . SER A 1 77 ? -5.607 -1.456 -11.074 1.00 84.94 77 SER A O 1
ATOM 637 N N . ASP A 1 78 ? -4.497 -0.261 -9.519 1.00 79.38 78 ASP A N 1
ATOM 638 C CA . ASP A 1 78 ? -3.692 0.525 -10.465 1.00 79.38 78 ASP A CA 1
ATOM 639 C C . ASP A 1 78 ? -2.750 -0.385 -11.273 1.00 79.38 78 ASP A C 1
ATOM 641 O O . ASP A 1 78 ? -2.614 -0.215 -12.483 1.00 79.38 78 ASP A O 1
ATOM 645 N N . VAL A 1 79 ? -2.140 -1.392 -10.638 1.00 68.25 79 VAL A N 1
ATOM 646 C CA . VAL A 1 79 ? -1.243 -2.354 -11.306 1.00 68.25 79 VAL A CA 1
ATOM 647 C C . VAL A 1 79 ? -2.006 -3.246 -12.287 1.00 68.25 79 VAL A C 1
ATOM 649 O O . VAL A 1 79 ? -1.571 -3.407 -13.428 1.00 68.25 79 VAL A O 1
ATOM 652 N N . PHE A 1 80 ? -3.164 -3.781 -11.884 1.00 64.44 80 PHE A N 1
ATOM 653 C CA . PHE A 1 80 ? -3.993 -4.613 -12.764 1.00 64.44 80 PHE A CA 1
ATOM 654 C C . PHE A 1 80 ? -4.502 -3.843 -13.985 1.00 64.44 80 PHE A C 1
ATOM 656 O O . PHE A 1 80 ? -4.489 -4.370 -15.096 1.00 64.44 80 PHE A O 1
ATOM 663 N N . ARG A 1 81 ? -4.918 -2.584 -13.799 1.00 62.22 81 ARG A N 1
ATOM 664 C CA . ARG A 1 81 ? -5.399 -1.733 -14.898 1.00 62.22 81 ARG A CA 1
ATOM 665 C C . ARG A 1 81 ? -4.286 -1.306 -15.841 1.00 62.22 81 ARG A C 1
ATOM 667 O O . ARG A 1 81 ? -4.519 -1.200 -17.040 1.00 62.22 81 ARG A O 1
ATOM 674 N N . ARG A 1 82 ? -3.082 -1.067 -15.319 1.00 55.12 82 ARG A N 1
ATOM 675 C CA . ARG A 1 82 ? -1.959 -0.582 -16.126 1.00 55.12 82 ARG A CA 1
ATOM 676 C C . ARG A 1 82 ? -1.294 -1.662 -16.980 1.00 55.12 82 ARG A C 1
ATOM 678 O O . ARG A 1 82 ? -0.440 -1.293 -17.775 1.00 55.12 82 ARG A O 1
ATOM 685 N N . LYS A 1 83 ? -1.670 -2.952 -16.860 1.00 47.28 83 LYS A N 1
ATOM 686 C CA . LYS A 1 83 ? -1.004 -4.073 -17.563 1.00 47.28 83 LYS A CA 1
ATOM 687 C C . LYS A 1 83 ? 0.520 -3.874 -17.577 1.00 47.28 83 LYS A C 1
ATOM 689 O O . LYS A 1 83 ? 1.158 -3.937 -18.625 1.00 47.28 83 LYS A O 1
ATOM 694 N N . PHE A 1 84 ? 1.121 -3.566 -16.428 1.00 46.59 84 PHE A N 1
ATOM 695 C CA . PHE A 1 84 ? 2.577 -3.573 -16.379 1.00 46.59 84 PHE A CA 1
ATOM 696 C C . PHE A 1 84 ? 3.039 -5.018 -16.514 1.00 46.59 84 PHE A C 1
ATOM 698 O O . PHE A 1 84 ? 2.646 -5.873 -15.723 1.00 46.59 84 PHE A O 1
ATOM 705 N N . ALA A 1 85 ? 3.882 -5.283 -17.510 1.00 47.91 85 ALA A N 1
ATOM 706 C CA . ALA A 1 85 ? 4.531 -6.577 -17.653 1.00 47.91 85 ALA A CA 1
ATOM 707 C C . ALA A 1 85 ? 5.499 -6.873 -16.491 1.00 47.91 85 ALA A C 1
ATOM 709 O O . ALA A 1 85 ? 5.894 -8.020 -16.325 1.00 47.91 85 ALA A O 1
ATOM 710 N N . THR A 1 86 ? 5.895 -5.881 -15.675 1.00 41.66 86 THR A N 1
ATOM 711 C CA . THR A 1 86 ? 7.015 -6.033 -14.736 1.00 41.66 86 THR A CA 1
ATOM 712 C C . THR A 1 86 ? 6.785 -5.429 -13.342 1.00 41.66 86 THR A C 1
ATOM 714 O O . THR A 1 86 ? 6.150 -4.389 -13.161 1.00 41.66 86 THR A O 1
ATOM 717 N N . LYS A 1 87 ? 7.356 -6.110 -12.334 1.00 43.25 87 LYS A N 1
ATOM 718 C CA . LYS A 1 87 ? 7.631 -5.599 -10.977 1.00 43.25 87 LYS A CA 1
ATOM 719 C C . LYS A 1 87 ? 8.552 -4.360 -11.067 1.00 43.25 87 LYS A C 1
ATOM 721 O O . LYS A 1 87 ? 9.400 -4.328 -11.955 1.00 43.25 87 LYS A O 1
ATOM 726 N N . PRO A 1 88 ? 8.508 -3.414 -10.109 1.00 48.75 88 PRO A N 1
ATOM 727 C CA . PRO A 1 88 ? 9.265 -2.157 -10.174 1.00 48.75 88 PRO A CA 1
ATOM 728 C C . PRO A 1 88 ? 10.788 -2.278 -9.963 1.00 48.75 88 PRO A C 1
ATOM 730 O O . PRO A 1 88 ? 11.462 -1.262 -9.833 1.00 48.75 88 PRO A O 1
ATOM 733 N N . PHE A 1 89 ? 11.361 -3.485 -9.927 1.00 49.53 89 PHE A N 1
ATOM 734 C CA . PHE A 1 89 ? 12.763 -3.679 -9.558 1.00 49.53 89 PHE A CA 1
ATOM 735 C C . PHE A 1 89 ? 13.521 -4.579 -10.540 1.00 49.53 89 PHE A C 1
ATOM 737 O O . PHE A 1 89 ? 13.327 -5.794 -10.564 1.00 49.53 89 PHE A O 1
ATOM 744 N N . GLY A 1 90 ? 14.451 -3.947 -11.267 1.00 54.25 90 GLY A N 1
ATOM 745 C CA . GLY A 1 90 ? 15.710 -4.547 -11.712 1.00 54.25 90 GLY A CA 1
ATOM 746 C C . GLY A 1 90 ? 15.795 -4.921 -13.189 1.00 54.25 90 GLY A C 1
ATOM 747 O O . GLY A 1 90 ? 15.589 -6.079 -13.547 1.00 54.25 90 GLY A O 1
ATOM 748 N N . TRP A 1 91 ? 16.220 -3.977 -14.034 1.00 54.91 91 TRP A N 1
ATOM 749 C CA . TRP A 1 91 ? 16.906 -4.332 -15.279 1.00 54.91 91 TRP A CA 1
ATOM 750 C C . TRP A 1 91 ? 18.150 -5.155 -14.921 1.00 54.91 91 TRP A C 1
ATOM 752 O O . TRP A 1 91 ? 18.968 -4.711 -14.115 1.00 54.91 91 TRP A O 1
ATOM 762 N N . LYS A 1 92 ? 18.294 -6.358 -15.482 1.00 58.53 92 LYS A N 1
ATOM 763 C CA . LYS A 1 92 ? 19.507 -7.169 -15.326 1.00 58.53 92 LYS A CA 1
ATOM 764 C C . LYS A 1 92 ? 20.402 -6.939 -16.544 1.00 58.53 92 LYS A C 1
ATOM 766 O O . LYS A 1 92 ? 19.915 -6.823 -17.669 1.00 58.53 92 LYS A O 1
ATOM 771 N N . TYR A 1 93 ? 21.712 -6.829 -16.330 1.00 56.75 93 TYR A N 1
ATOM 772 C CA . TYR A 1 93 ? 22.667 -6.659 -17.429 1.00 56.75 93 TYR A CA 1
ATOM 773 C C . TYR A 1 93 ? 22.614 -7.873 -18.364 1.00 56.75 93 TYR A C 1
ATOM 775 O O . TYR A 1 93 ? 22.706 -9.015 -17.916 1.00 56.75 93 TYR A O 1
ATOM 783 N N . GLY A 1 94 ? 22.420 -7.613 -19.656 1.00 60.84 94 GLY A N 1
ATOM 784 C CA . GLY A 1 94 ? 22.377 -8.618 -20.709 1.00 60.84 94 GLY A CA 1
ATOM 785 C C . GLY A 1 94 ? 23.676 -8.694 -21.514 1.00 60.84 94 GLY A C 1
ATOM 786 O O . GLY A 1 94 ? 24.569 -7.853 -21.412 1.00 60.84 94 GLY A O 1
ATOM 787 N N . ILE A 1 95 ? 23.742 -9.760 -22.310 1.00 57.22 95 ILE A N 1
ATOM 788 C CA . ILE A 1 95 ? 24.872 -10.229 -23.123 1.00 57.22 95 ILE A CA 1
ATOM 789 C C . ILE A 1 95 ? 25.285 -9.175 -24.170 1.00 57.22 95 ILE A C 1
ATOM 791 O O . ILE A 1 95 ? 24.426 -8.603 -24.847 1.00 57.22 95 ILE A O 1
ATOM 795 N N . ASN A 1 96 ? 26.596 -8.953 -24.332 1.00 63.84 96 ASN A N 1
ATOM 796 C CA . ASN A 1 96 ? 27.154 -8.123 -25.405 1.00 63.84 96 ASN A CA 1
ATOM 797 C C . ASN A 1 96 ? 26.805 -8.728 -26.770 1.00 63.84 96 ASN A C 1
ATOM 799 O O . ASN A 1 96 ? 27.053 -9.911 -27.003 1.00 63.84 96 ASN A O 1
ATOM 803 N N . LYS A 1 97 ? 26.246 -7.924 -27.677 1.00 67.25 97 LYS A N 1
ATOM 804 C CA . LYS A 1 97 ? 25.989 -8.338 -29.058 1.00 67.25 97 LYS A CA 1
ATOM 805 C C . LYS A 1 97 ? 26.907 -7.585 -30.003 1.00 67.25 97 LYS A C 1
ATOM 807 O O . LYS A 1 97 ? 26.852 -6.359 -30.064 1.00 67.25 97 LYS A O 1
ATOM 812 N N . GLU A 1 98 ? 27.713 -8.333 -30.740 1.00 63.16 98 GLU A N 1
ATOM 813 C CA . GLU A 1 98 ? 28.475 -7.816 -31.868 1.00 63.16 98 GLU A CA 1
ATOM 814 C C . GLU A 1 98 ? 27.543 -7.677 -33.075 1.00 63.16 98 GLU A C 1
ATOM 816 O O . GLU A 1 98 ? 26.835 -8.616 -33.448 1.00 63.16 98 GLU A O 1
ATOM 821 N N . ILE A 1 99 ? 27.509 -6.486 -33.664 1.00 70.12 99 ILE A N 1
ATOM 822 C CA . ILE A 1 99 ? 26.783 -6.206 -34.897 1.00 70.12 99 ILE A CA 1
ATOM 823 C C . ILE A 1 99 ? 27.810 -5.774 -35.933 1.00 70.12 99 ILE A C 1
ATOM 825 O O . ILE A 1 99 ? 28.461 -4.743 -35.775 1.00 70.12 99 ILE A O 1
ATOM 829 N N . LYS A 1 100 ? 27.933 -6.550 -37.010 1.00 68.62 100 LYS A N 1
ATOM 830 C CA . LYS A 1 100 ? 28.736 -6.161 -38.169 1.00 68.62 100 LYS A CA 1
ATOM 831 C C . LYS A 1 100 ? 27.975 -5.127 -38.991 1.00 68.62 100 LYS A C 1
ATOM 833 O O . LYS A 1 100 ? 26.854 -5.385 -39.430 1.00 68.62 100 LYS A O 1
ATOM 838 N N . ILE A 1 101 ? 28.579 -3.962 -39.179 1.00 63.19 101 ILE A N 1
ATOM 839 C CA . ILE A 1 101 ? 28.094 -2.898 -40.055 1.00 63.19 101 ILE A CA 1
ATOM 840 C C . ILE A 1 101 ? 29.094 -2.810 -41.213 1.00 63.19 101 ILE A C 1
ATOM 842 O O . ILE A 1 101 ? 30.124 -2.150 -41.118 1.00 63.19 101 ILE A O 1
ATOM 846 N N . GLY A 1 102 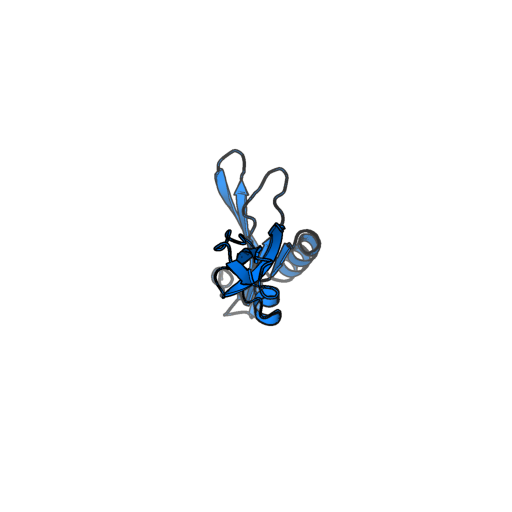? 28.801 -3.519 -42.304 1.00 65.31 102 GLY A N 1
ATOM 847 C CA . GLY A 1 102 ? 29.689 -3.622 -43.467 1.00 65.31 102 GLY A CA 1
ATOM 848 C C . GLY A 1 102 ? 30.830 -4.631 -43.290 1.00 65.31 102 GLY A C 1
ATOM 849 O O . GLY A 1 102 ? 30.809 -5.452 -42.372 1.00 65.31 102 GLY A O 1
ATOM 850 N N . ASP A 1 103 ? 31.818 -4.570 -44.186 1.00 65.25 103 ASP A N 1
ATOM 851 C CA . ASP A 1 103 ? 32.836 -5.622 -44.325 1.00 65.25 103 ASP A CA 1
ATOM 852 C C . ASP A 1 103 ? 33.894 -5.631 -43.208 1.00 65.25 103 ASP A C 1
ATOM 854 O O . ASP A 1 103 ? 34.477 -6.680 -42.951 1.00 65.25 103 ASP A O 1
ATOM 858 N N . ASN A 1 104 ? 34.113 -4.507 -42.503 1.00 61.09 104 ASN A N 1
ATOM 859 C CA . ASN A 1 104 ? 35.221 -4.360 -41.539 1.00 61.09 104 ASN A CA 1
ATOM 860 C C . ASN A 1 104 ? 34.887 -3.636 -40.216 1.00 61.09 104 ASN A C 1
ATOM 862 O O . ASN A 1 104 ? 35.781 -3.486 -39.386 1.00 61.09 104 ASN A O 1
ATOM 866 N N . VAL A 1 105 ? 33.650 -3.172 -39.984 1.00 58.59 105 VAL A N 1
ATOM 867 C CA . VAL A 1 105 ? 33.295 -2.444 -38.745 1.00 58.59 105 VAL A CA 1
ATOM 868 C C . VAL A 1 105 ? 32.368 -3.296 -37.881 1.00 58.59 105 VAL A C 1
ATOM 870 O O . VAL A 1 105 ? 31.226 -3.571 -38.251 1.00 58.59 105 VAL A O 1
ATOM 873 N N . SER A 1 106 ? 32.854 -3.718 -36.715 1.00 67.88 106 SER A N 1
ATOM 874 C CA . SER A 1 106 ? 32.082 -4.447 -35.704 1.00 67.88 106 SER A CA 1
ATOM 875 C C . SER A 1 106 ? 31.731 -3.516 -34.546 1.00 67.88 106 SER A C 1
ATOM 877 O O . SER A 1 106 ? 32.612 -3.069 -33.824 1.00 67.88 106 SER A O 1
ATOM 879 N N . GLU A 1 107 ? 30.445 -3.241 -34.342 1.00 76.69 107 GLU A N 1
ATOM 880 C CA . GLU A 1 107 ? 29.969 -2.464 -33.197 1.00 76.69 107 GLU A CA 1
ATOM 881 C C . GLU A 1 107 ? 29.517 -3.414 -32.080 1.00 76.69 107 GLU A C 1
ATOM 883 O O . GLU A 1 107 ? 28.667 -4.283 -32.298 1.00 76.69 107 GLU A O 1
ATOM 888 N N . ILE A 1 108 ? 30.027 -3.230 -30.861 1.00 75.50 108 ILE A N 1
ATOM 889 C CA . ILE A 1 108 ? 29.564 -3.972 -29.685 1.00 75.50 108 ILE A CA 1
ATOM 890 C C . ILE A 1 108 ? 28.468 -3.162 -28.993 1.00 75.50 108 ILE A C 1
ATOM 892 O O . ILE A 1 108 ? 28.706 -2.093 -28.422 1.00 75.50 108 ILE A O 1
ATOM 896 N N . ARG A 1 109 ? 27.246 -3.701 -29.004 1.00 80.38 109 ARG A N 1
ATOM 897 C CA . ARG A 1 109 ? 26.097 -3.140 -28.288 1.00 80.38 109 ARG A CA 1
ATOM 898 C C . ARG A 1 109 ? 25.803 -3.941 -27.029 1.00 80.38 109 ARG A C 1
ATOM 900 O O . ARG A 1 109 ? 25.584 -5.153 -27.082 1.00 80.38 109 ARG A O 1
ATOM 907 N N . GLN A 1 110 ? 25.744 -3.249 -25.897 1.00 76.69 110 GLN A N 1
ATOM 908 C CA . GLN A 1 110 ? 25.368 -3.829 -24.613 1.00 76.69 110 GLN A CA 1
ATOM 909 C C . GLN A 1 110 ? 23.912 -3.497 -24.296 1.00 76.69 110 GLN A C 1
ATOM 911 O O . GLN A 1 110 ? 23.528 -2.325 -24.244 1.00 76.69 110 GLN A O 1
ATOM 916 N N . TYR A 1 111 ? 23.109 -4.531 -24.054 1.00 75.69 111 TYR A N 1
ATOM 917 C CA . TYR A 1 111 ? 21.687 -4.395 -23.759 1.00 75.69 111 TYR A CA 1
ATOM 918 C C . TYR A 1 111 ? 21.386 -4.798 -22.315 1.00 75.69 111 TYR A C 1
ATOM 920 O O . TYR A 1 111 ? 21.799 -5.865 -21.872 1.00 75.69 111 TYR A O 1
ATOM 928 N N . ALA A 1 112 ? 20.615 -3.988 -21.596 1.00 73.69 112 ALA A N 1
ATOM 929 C CA . ALA A 1 112 ? 19.913 -4.419 -20.390 1.00 73.69 112 ALA A CA 1
ATOM 930 C C . ALA A 1 112 ? 18.690 -5.226 -20.816 1.00 73.69 112 ALA A C 1
ATOM 932 O O . ALA A 1 112 ? 18.056 -4.906 -21.821 1.00 73.69 112 ALA A O 1
ATOM 933 N N . SER A 1 113 ? 18.359 -6.277 -20.073 1.00 66.69 113 SER A N 1
ATOM 934 C CA . SER A 1 113 ? 17.129 -7.041 -20.279 1.00 66.69 113 SER A CA 1
ATOM 935 C C . SER A 1 113 ? 16.383 -7.206 -18.962 1.00 66.69 113 SER A C 1
ATOM 937 O O . SER A 1 113 ? 16.993 -7.426 -17.914 1.00 66.69 113 SER A O 1
ATOM 939 N N . ASP A 1 114 ? 15.061 -7.082 -18.997 1.00 67.56 114 ASP A N 1
ATOM 940 C CA . ASP A 1 114 ? 14.228 -7.450 -17.855 1.00 67.56 114 ASP A CA 1
ATOM 941 C C . ASP A 1 114 ? 13.851 -8.942 -17.895 1.00 67.56 114 ASP A C 1
ATOM 943 O O . ASP A 1 114 ? 14.143 -9.666 -18.851 1.00 67.56 114 ASP A O 1
ATOM 947 N N . PHE A 1 115 ? 13.206 -9.421 -16.829 1.00 54.09 115 PHE A N 1
ATOM 948 C CA . PHE A 1 115 ? 12.770 -10.819 -16.700 1.00 54.09 115 PHE A CA 1
ATOM 949 C C . PHE A 1 115 ? 11.712 -11.235 -17.742 1.00 54.09 115 PHE A C 1
ATOM 951 O O . PHE A 1 115 ? 11.421 -12.418 -17.883 1.00 54.09 115 PHE A O 1
ATOM 958 N N . TYR A 1 116 ? 11.152 -10.277 -18.479 1.00 56.44 116 TYR A N 1
ATOM 959 C CA . TYR A 1 116 ? 10.055 -10.477 -19.421 1.00 56.44 116 TYR A CA 1
ATOM 960 C C . TYR A 1 116 ? 10.492 -10.244 -20.877 1.00 56.44 116 TYR A C 1
ATOM 962 O O . TYR A 1 116 ? 9.662 -10.257 -21.782 1.00 56.44 116 TYR A O 1
ATOM 970 N N . GLY A 1 117 ? 11.800 -10.092 -21.116 1.00 58.50 117 GLY A N 1
ATOM 971 C CA . GLY A 1 117 ? 12.399 -10.042 -22.448 1.00 58.50 117 GLY A CA 1
ATOM 972 C C . GLY A 1 117 ? 12.464 -8.654 -23.084 1.00 58.50 117 GLY A C 1
ATOM 973 O O . GLY A 1 117 ? 12.962 -8.548 -24.208 1.00 58.50 117 GLY A O 1
ATOM 974 N N . ASN A 1 118 ? 12.034 -7.594 -22.388 1.00 67.56 118 ASN A N 1
ATOM 975 C CA . ASN A 1 118 ? 12.214 -6.225 -22.868 1.00 67.56 118 ASN A CA 1
ATOM 976 C C . ASN A 1 118 ? 13.699 -5.860 -22.813 1.00 67.56 118 ASN A C 1
ATOM 978 O O . ASN A 1 118 ? 14.390 -6.223 -21.859 1.00 67.56 118 ASN A O 1
ATOM 982 N N . LYS A 1 119 ? 14.197 -5.142 -23.829 1.00 70.81 119 LYS A N 1
ATOM 983 C CA . LYS A 1 119 ? 15.622 -4.799 -23.961 1.00 70.81 119 LYS A CA 1
ATOM 984 C C . LYS A 1 119 ? 15.828 -3.307 -24.151 1.00 70.81 119 LYS A C 1
ATOM 986 O O . LYS A 1 119 ? 15.135 -2.687 -24.951 1.00 70.81 119 LYS A O 1
ATOM 991 N N . THR A 1 120 ? 16.823 -2.752 -23.473 1.00 75.25 120 THR A N 1
ATOM 992 C CA . THR A 1 120 ? 17.245 -1.352 -23.617 1.00 75.25 120 THR A CA 1
ATOM 993 C C . THR A 1 120 ? 18.742 -1.280 -23.886 1.00 75.25 120 THR A C 1
ATOM 995 O O . THR A 1 120 ? 19.524 -2.018 -23.291 1.00 75.25 120 THR A O 1
ATOM 998 N N . LEU A 1 121 ? 19.152 -0.434 -24.834 1.00 77.12 121 LEU A N 1
ATOM 999 C CA . LEU A 1 121 ? 20.564 -0.230 -25.161 1.00 77.12 121 LEU A CA 1
ATOM 1000 C C . LEU A 1 121 ? 21.210 0.634 -24.073 1.00 77.12 121 LEU A C 1
ATOM 1002 O O . LEU A 1 121 ? 20.727 1.727 -23.798 1.00 77.12 121 LEU A O 1
ATOM 1006 N N . ILE A 1 122 ? 22.297 0.148 -23.477 1.00 76.69 122 ILE A N 1
ATOM 1007 C CA . ILE A 1 122 ? 23.019 0.854 -22.408 1.00 76.69 122 ILE A CA 1
ATOM 1008 C C . ILE A 1 122 ? 24.280 1.505 -22.961 1.00 76.69 122 ILE A C 1
ATOM 1010 O O . ILE A 1 122 ? 24.596 2.649 -22.646 1.00 76.69 122 ILE A O 1
ATOM 1014 N N . LYS A 1 123 ? 25.031 0.747 -23.763 1.00 74.50 123 LYS A N 1
ATOM 1015 C CA . LYS A 1 123 ? 26.359 1.145 -24.213 1.00 74.50 123 LYS A CA 1
ATOM 1016 C C . LYS A 1 123 ? 26.593 0.700 -25.645 1.00 74.50 123 LYS A C 1
ATOM 1018 O O . LYS A 1 123 ? 26.218 -0.407 -26.036 1.00 74.50 123 LYS A O 1
ATOM 1023 N N . LYS A 1 124 ? 27.241 1.584 -26.392 1.00 76.44 124 LYS A N 1
ATOM 1024 C CA . LYS A 1 124 ? 27.730 1.372 -27.748 1.00 76.44 124 LYS A CA 1
ATOM 1025 C C . LYS A 1 124 ? 29.243 1.557 -27.723 1.00 76.44 124 LYS A C 1
ATOM 1027 O O . LYS A 1 124 ? 29.716 2.589 -27.249 1.00 76.44 124 LYS A O 1
ATOM 1032 N N . VAL A 1 125 ? 29.979 0.547 -28.171 1.00 73.06 125 VAL A N 1
ATOM 1033 C CA . VAL A 1 125 ? 31.435 0.598 -28.345 1.00 73.06 125 VAL A CA 1
ATOM 1034 C C . VAL A 1 125 ? 31.722 0.301 -29.813 1.00 73.06 125 VAL A C 1
ATOM 1036 O O . VAL A 1 125 ? 31.224 -0.699 -30.332 1.00 73.06 125 VAL A O 1
ATOM 1039 N N . ASN A 1 126 ? 32.452 1.207 -30.464 1.00 62.56 126 ASN A N 1
ATOM 1040 C CA . ASN A 1 126 ? 32.938 1.050 -31.835 1.00 62.56 126 ASN A CA 1
ATOM 1041 C C . ASN A 1 126 ? 34.323 0.407 -31.837 1.00 62.56 126 ASN A C 1
ATOM 1043 O O . ASN A 1 126 ? 35.065 0.653 -30.857 1.00 62.56 126 ASN A O 1
#

pLDDT: mean 80.56, std 15.73, range [41.66, 96.5]